Protein AF-A0A969AVU3-F1 (afdb_monomer_lite)

Secondary structure (DSSP, 8-state):
-PPPPEEEEEE--TTSGGGGHHHHHHHHHHHHHHHTT-TTEEEEEE--

Structure (mmCIF, N/CA/C/O backbone):
data_AF-A0A969AVU3-F1
#
_entry.id   AF-A0A969AVU3-F1
#
loop_
_atom_site.group_PDB
_atom_site.id
_atom_site.type_symbol
_atom_site.label_atom_id
_atom_site.label_alt_id
_atom_site.label_comp_id
_atom_site.label_asym_id
_atom_site.label_entity_id
_atom_site.label_seq_id
_atom_site.pdbx_PDB_ins_code
_atom_site.Cartn_x
_atom_site.Cartn_y
_atom_site.Cartn_z
_atom_site.occupancy
_atom_site.B_iso_or_equiv
_atom_site.auth_seq_id
_atom_site.auth_comp_id
_atom_site.auth_asym_id
_atom_site.auth_atom_id
_atom_site.pdbx_PDB_model_num
ATOM 1 N N . MET A 1 1 ? -16.862 -5.917 18.282 1.00 63.88 1 MET A N 1
ATOM 2 C CA . MET A 1 1 ? -16.112 -6.763 17.327 1.00 63.88 1 MET A CA 1
ATOM 3 C C . MET A 1 1 ? -14.730 -6.162 17.155 1.00 63.88 1 MET A C 1
ATOM 5 O O . MET A 1 1 ? -14.646 -4.954 16.983 1.00 63.88 1 MET A O 1
ATOM 9 N N . GLN A 1 2 ? -13.666 -6.958 17.259 1.00 79.62 2 GLN A N 1
ATOM 10 C CA . GLN A 1 2 ? -12.310 -6.482 16.984 1.00 79.62 2 GLN A CA 1
ATOM 11 C C . GLN A 1 2 ? -12.063 -6.551 15.474 1.00 79.62 2 GLN A C 1
ATOM 13 O O . GLN A 1 2 ? -12.293 -7.596 14.864 1.00 79.62 2 GLN A O 1
ATOM 18 N N . LEU A 1 3 ? -11.634 -5.440 14.873 1.00 84.31 3 LEU A N 1
ATOM 19 C CA . LEU A 1 3 ? -11.204 -5.430 13.476 1.00 84.31 3 LEU A CA 1
ATOM 20 C C . LEU A 1 3 ? -9.947 -6.295 13.345 1.00 84.31 3 LEU A C 1
ATOM 22 O O . LEU A 1 3 ? -9.011 -6.161 14.137 1.00 84.31 3 LEU A O 1
ATOM 26 N N . LYS A 1 4 ? -9.947 -7.208 12.371 1.00 94.69 4 LYS A N 1
ATOM 27 C CA . LYS A 1 4 ? -8.758 -8.002 12.055 1.00 94.69 4 LYS A CA 1
ATOM 28 C C . LYS A 1 4 ? -7.699 -7.084 11.455 1.00 94.69 4 LYS A C 1
ATOM 30 O O . LYS A 1 4 ? -8.036 -6.185 10.688 1.00 94.69 4 LYS A O 1
ATOM 35 N N . LYS A 1 5 ? -6.435 -7.337 11.791 1.00 96.50 5 LYS A N 1
ATOM 36 C CA . LYS A 1 5 ? -5.316 -6.680 11.118 1.00 96.50 5 LYS A CA 1
ATOM 37 C C . LYS A 1 5 ? -5.234 -7.152 9.667 1.00 96.50 5 LYS A C 1
ATOM 39 O O . LYS A 1 5 ? -5.432 -8.338 9.400 1.00 96.50 5 LYS A O 1
ATOM 44 N N . VAL A 1 6 ? -4.949 -6.224 8.766 1.00 97.44 6 VAL A N 1
ATOM 45 C CA . VAL A 1 6 ? -4.762 -6.450 7.331 1.00 97.44 6 VAL A CA 1
ATOM 46 C C . VAL A 1 6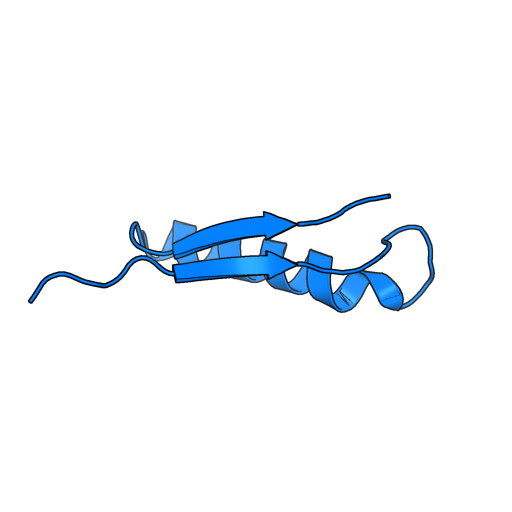 ? -3.396 -5.893 6.949 1.00 97.44 6 VAL A C 1
ATOM 48 O O . VAL A 1 6 ? -3.059 -4.798 7.377 1.00 97.44 6 VAL A O 1
ATOM 51 N N . LEU A 1 7 ? -2.633 -6.629 6.142 1.00 97.50 7 LEU A N 1
ATOM 52 C CA . LEU A 1 7 ? -1.415 -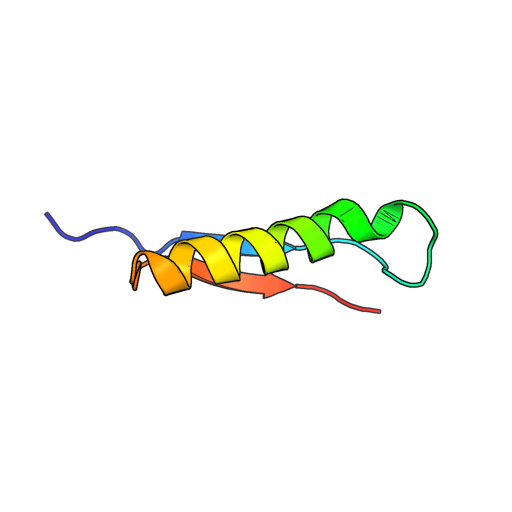6.130 5.504 1.00 97.50 7 LEU A CA 1
ATOM 53 C C . LEU A 1 7 ? -1.682 -5.971 4.009 1.00 97.50 7 LEU A C 1
ATOM 55 O O . LEU A 1 7 ? -2.118 -6.924 3.359 1.00 97.50 7 LEU A O 1
ATOM 59 N N . ILE A 1 8 ? -1.399 -4.790 3.472 1.00 97.44 8 ILE A N 1
ATOM 60 C CA . ILE A 1 8 ? -1.361 -4.539 2.032 1.00 97.44 8 ILE A CA 1
ATOM 61 C C . ILE A 1 8 ? 0.108 -4.516 1.613 1.00 97.44 8 ILE A C 1
ATOM 63 O O . ILE A 1 8 ? 0.876 -3.677 2.076 1.00 97.44 8 ILE A O 1
ATOM 67 N N . TYR A 1 9 ? 0.493 -5.462 0.755 1.00 97.50 9 TYR A N 1
ATOM 68 C CA . TYR A 1 9 ? 1.871 -5.625 0.298 1.00 97.50 9 TYR A CA 1
ATOM 69 C C . TYR A 1 9 ? 2.007 -5.246 -1.178 1.00 97.50 9 TYR A C 1
ATOM 71 O O . TYR A 1 9 ? 1.463 -5.929 -2.049 1.00 97.50 9 TYR A O 1
ATOM 79 N N . GLY A 1 10 ? 2.731 -4.166 -1.462 1.00 95.75 10 GLY A N 1
ATOM 80 C CA . GLY A 1 10 ? 3.054 -3.750 -2.823 1.00 95.75 10 GLY A CA 1
ATOM 81 C C . GLY A 1 10 ? 4.198 -4.582 -3.398 1.00 95.75 10 GLY A C 1
ATOM 82 O O . GLY A 1 10 ? 5.303 -4.584 -2.859 1.00 95.75 10 GLY A O 1
ATOM 83 N N . TYR A 1 11 ? 3.957 -5.278 -4.506 1.00 94.50 11 TYR A N 1
ATOM 84 C CA . TYR A 1 11 ? 4.993 -6.017 -5.230 1.00 94.50 11 TYR A CA 1
ATOM 85 C C . TYR A 1 11 ? 5.229 -5.390 -6.600 1.00 94.50 11 TYR A C 1
ATOM 87 O O . TYR A 1 11 ? 4.271 -5.100 -7.318 1.00 94.50 11 TYR A O 1
ATOM 95 N N . GLY A 1 12 ? 6.496 -5.184 -6.947 1.00 91.81 12 GLY A N 1
ATOM 96 C CA . GLY A 1 12 ? 6.881 -4.597 -8.221 1.00 91.81 12 GLY A CA 1
ATOM 97 C C . GLY A 1 12 ? 8.278 -3.996 -8.190 1.00 91.81 12 GLY A C 1
ATOM 98 O O . GLY A 1 12 ? 8.837 -3.763 -7.121 1.00 91.81 12 GLY A O 1
ATOM 99 N N . ASN A 1 13 ? 8.844 -3.727 -9.361 1.00 90.56 13 ASN A N 1
ATOM 100 C CA . ASN A 1 13 ? 10.124 -3.047 -9.504 1.00 90.56 13 ASN A CA 1
ATOM 101 C C . ASN A 1 13 ? 9.927 -1.652 -10.129 1.00 90.56 13 ASN A C 1
ATOM 103 O O . ASN A 1 13 ? 9.725 -1.554 -11.341 1.00 90.56 13 ASN A O 1
ATOM 107 N N . PRO A 1 14 ? 10.042 -0.557 -9.352 1.00 87.38 14 PRO A N 1
ATOM 108 C CA . PRO A 1 14 ? 9.937 0.804 -9.887 1.00 87.38 14 PRO A CA 1
ATOM 109 C C . PRO A 1 14 ? 10.991 1.172 -10.938 1.00 87.38 14 PRO A C 1
ATOM 111 O O . PRO A 1 14 ? 10.775 2.082 -11.733 1.00 87.38 14 PRO A O 1
ATOM 114 N N . GLY A 1 15 ? 12.123 0.465 -10.965 1.00 87.19 15 GLY A N 1
ATOM 115 C CA . GLY A 1 15 ? 13.150 0.590 -11.997 1.00 87.19 15 GLY A CA 1
ATOM 116 C C . GLY A 1 15 ? 12.802 -0.112 -13.315 1.00 87.19 15 GLY A C 1
ATOM 117 O O . GLY A 1 15 ? 13.521 0.064 -14.300 1.00 87.19 15 GLY A O 1
ATOM 118 N N . ARG A 1 16 ? 11.710 -0.891 -13.372 1.00 86.44 16 ARG A N 1
ATOM 119 C CA . ARG A 1 16 ? 11.269 -1.632 -14.561 1.00 86.44 16 ARG A CA 1
ATOM 120 C C . ARG A 1 16 ? 9.897 -1.157 -15.044 1.00 86.44 16 ARG A C 1
ATOM 122 O O . ARG A 1 16 ? 8.885 -1.765 -14.725 1.00 86.44 16 ARG A O 1
ATOM 129 N N . GLN A 1 17 ? 9.894 -0.130 -15.892 1.00 82.31 17 GLN A N 1
ATOM 130 C CA . GLN A 1 17 ? 8.723 0.335 -16.659 1.00 82.31 17 GLN A CA 1
ATOM 131 C C . GLN A 1 17 ? 7.403 0.323 -15.853 1.00 82.31 17 GLN A C 1
ATOM 133 O O . GLN A 1 17 ? 7.272 1.054 -14.875 1.00 82.31 17 GLN A O 1
ATOM 138 N N . ASP A 1 18 ? 6.427 -0.480 -16.272 1.00 85.25 18 ASP A N 1
ATOM 139 C CA . ASP A 1 18 ? 5.076 -0.588 -15.719 1.00 85.25 18 ASP A CA 1
ATOM 140 C C . ASP A 1 18 ? 4.963 -1.562 -14.533 1.00 85.25 18 ASP A C 1
ATOM 142 O O . ASP A 1 18 ? 3.904 -1.679 -13.919 1.00 85.25 18 ASP A O 1
ATOM 146 N N . ASP A 1 19 ? 6.059 -2.205 -14.132 1.00 91.19 19 ASP A N 1
ATOM 147 C CA . ASP A 1 19 ? 6.094 -3.128 -12.994 1.00 91.19 19 ASP A CA 1
ATOM 148 C C . ASP A 1 19 ? 5.938 -2.409 -11.643 1.00 91.19 19 ASP A C 1
ATOM 150 O O . ASP A 1 19 ? 5.744 -3.044 -10.612 1.00 91.19 19 ASP A O 1
ATOM 154 N N . ALA A 1 20 ? 5.981 -1.073 -11.633 1.00 92.31 20 ALA A N 1
ATOM 155 C CA . ALA A 1 20 ? 5.804 -0.246 -10.442 1.00 92.31 20 ALA A CA 1
ATOM 156 C C . ALA A 1 20 ? 4.361 -0.229 -9.901 1.00 92.31 20 ALA A C 1
ATOM 158 O O . ALA A 1 20 ? 4.130 0.280 -8.803 1.00 92.31 20 ALA A O 1
ATOM 159 N N . VAL A 1 21 ? 3.375 -0.748 -10.645 1.00 93.94 21 VAL A N 1
ATOM 160 C CA . VAL A 1 21 ? 1.945 -0.572 -10.326 1.00 93.94 21 VAL A CA 1
ATOM 161 C C . VAL A 1 21 ? 1.582 -1.081 -8.931 1.00 93.94 21 VAL A C 1
ATOM 163 O O . VAL A 1 21 ? 0.878 -0.383 -8.203 1.00 93.94 21 VAL A O 1
ATOM 166 N N . GLY A 1 22 ? 2.068 -2.257 -8.521 1.00 93.75 22 GLY A N 1
ATOM 167 C CA . GLY A 1 22 ? 1.743 -2.811 -7.201 1.00 93.75 22 GLY A CA 1
ATOM 168 C C . GLY A 1 22 ? 2.303 -1.969 -6.052 1.00 93.75 22 GLY A C 1
ATOM 169 O O . GLY A 1 22 ? 1.615 -1.721 -5.064 1.00 93.75 22 GLY A O 1
ATOM 170 N N . VAL A 1 23 ? 3.525 -1.468 -6.217 1.00 94.31 23 VAL A N 1
ATOM 171 C CA . VAL A 1 23 ? 4.187 -0.546 -5.288 1.00 94.31 23 VAL A CA 1
ATOM 172 C C . VAL A 1 23 ? 3.438 0.786 -5.187 1.00 94.31 23 VAL A C 1
ATOM 174 O O . VAL A 1 23 ? 3.100 1.223 -4.089 1.00 94.31 23 VAL A O 1
ATOM 177 N N . MET A 1 24 ? 3.140 1.423 -6.323 1.00 94.31 24 MET A N 1
ATOM 178 C CA . MET A 1 24 ? 2.460 2.722 -6.341 1.00 94.31 24 MET A CA 1
ATOM 179 C C . MET A 1 24 ? 1.033 2.606 -5.800 1.00 94.31 24 MET A C 1
ATOM 181 O O . MET A 1 24 ? 0.571 3.479 -5.072 1.00 94.31 24 MET A O 1
ATOM 185 N N . CYS A 1 25 ? 0.346 1.498 -6.088 1.00 96.12 25 CYS A N 1
ATOM 186 C CA . CYS A 1 25 ? -0.970 1.216 -5.528 1.00 96.12 25 CYS A CA 1
ATOM 187 C C . CYS A 1 25 ? -0.927 1.111 -3.996 1.00 96.12 25 CYS A C 1
ATOM 189 O O . CYS A 1 25 ? -1.758 1.726 -3.329 1.00 96.12 25 CYS A O 1
ATOM 191 N N . ALA A 1 26 ? 0.053 0.396 -3.430 1.00 97.00 26 ALA A N 1
ATOM 192 C CA . ALA A 1 26 ? 0.209 0.299 -1.979 1.00 97.00 26 ALA A CA 1
ATOM 193 C C . ALA A 1 26 ? 0.453 1.676 -1.334 1.00 97.00 26 ALA A C 1
ATOM 195 O O . ALA A 1 26 ? -0.179 1.986 -0.327 1.00 97.00 26 ALA A O 1
ATOM 196 N N . GLN A 1 27 ? 1.279 2.526 -1.953 1.00 96.00 27 GLN A N 1
ATOM 197 C CA . GLN A 1 27 ? 1.545 3.892 -1.481 1.00 96.00 27 GLN A CA 1
ATOM 198 C C . GLN A 1 27 ? 0.299 4.792 -1.522 1.00 96.00 27 GLN A C 1
ATOM 200 O O . GLN A 1 27 ? 0.046 5.553 -0.588 1.00 9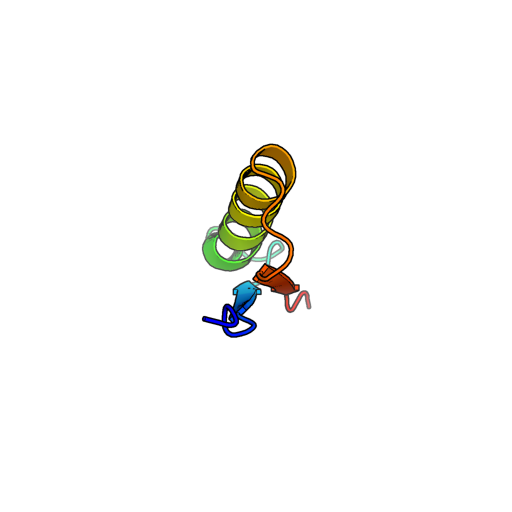6.00 27 GLN A O 1
ATOM 205 N N . GLU A 1 28 ? -0.506 4.718 -2.584 1.00 98.00 28 GLU A N 1
ATOM 206 C CA . GLU A 1 28 ? -1.750 5.496 -2.669 1.00 98.00 28 GLU A CA 1
ATOM 207 C C . GLU A 1 28 ? -2.809 5.003 -1.670 1.00 98.00 28 GLU A C 1
ATOM 209 O O . GLU A 1 28 ? -3.518 5.807 -1.060 1.00 98.00 28 GLU A O 1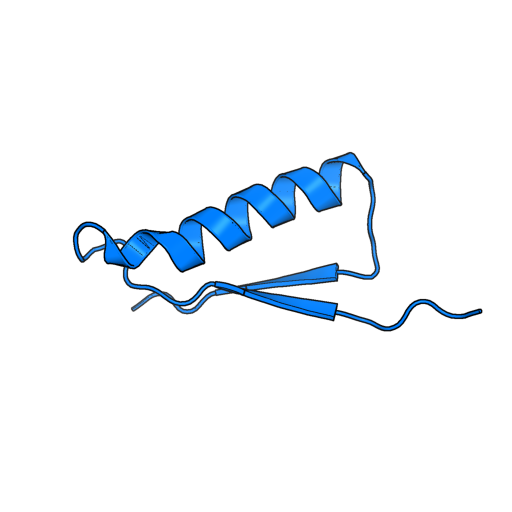
ATOM 214 N N . LEU A 1 29 ? -2.883 3.691 -1.432 1.00 98.31 29 LEU A N 1
ATOM 215 C CA . LEU A 1 29 ? -3.764 3.127 -0.409 1.00 98.31 29 LEU A CA 1
ATOM 216 C C . LEU A 1 29 ? -3.317 3.494 1.010 1.00 98.31 2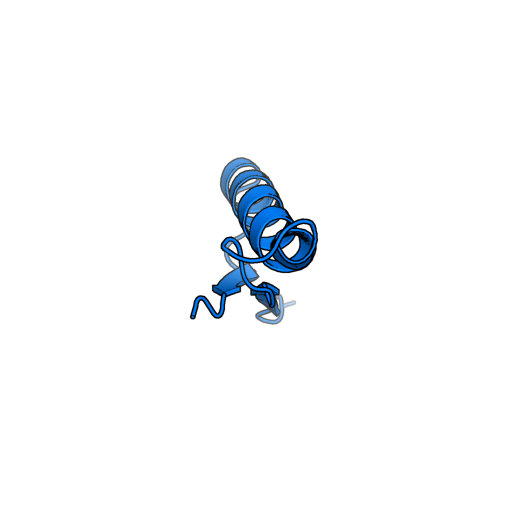9 LEU A C 1
ATOM 218 O O . LEU A 1 29 ? -4.174 3.724 1.864 1.00 98.31 29 LEU A O 1
ATOM 222 N N . GLU A 1 30 ? -2.011 3.595 1.265 1.00 98.12 30 GLU A N 1
ATOM 223 C CA . GLU A 1 30 ? -1.479 4.046 2.554 1.00 98.12 30 GLU A CA 1
ATOM 224 C C . GLU A 1 30 ? -1.916 5.479 2.868 1.00 98.12 30 GLU A C 1
ATOM 226 O O . GLU A 1 30 ? -2.404 5.753 3.970 1.00 98.12 30 GLU A O 1
ATOM 231 N N . LYS A 1 31 ? -1.826 6.385 1.884 1.00 98.31 31 LYS A N 1
ATOM 232 C CA . LYS A 1 31 ? -2.316 7.768 2.015 1.00 98.31 31 LYS A CA 1
ATOM 233 C C . LYS A 1 31 ? -3.809 7.791 2.340 1.00 98.31 31 LYS A C 1
ATOM 235 O O . LYS A 1 31 ? -4.214 8.377 3.341 1.00 98.31 31 LYS A O 1
ATOM 240 N N . TRP A 1 32 ? -4.612 7.072 1.555 1.00 98.44 32 TRP A N 1
ATOM 241 C CA . TRP A 1 32 ? -6.058 6.964 1.762 1.00 98.44 32 TRP A CA 1
ATOM 242 C C . TRP A 1 32 ? -6.426 6.424 3.156 1.00 98.44 32 TRP A C 1
ATOM 244 O O . TRP A 1 32 ? -7.293 6.978 3.838 1.00 98.44 32 TRP A O 1
ATOM 254 N N . ALA A 1 33 ? -5.759 5.361 3.611 1.00 98.06 33 ALA A N 1
ATOM 255 C CA . ALA A 1 33 ? -6.008 4.767 4.922 1.00 98.06 33 ALA A CA 1
ATOM 256 C C . ALA A 1 33 ? -5.569 5.691 6.068 1.00 98.06 33 ALA A C 1
ATOM 258 O O . ALA A 1 33 ? -6.246 5.756 7.099 1.00 98.06 33 ALA A O 1
ATOM 259 N N . THR A 1 34 ? -4.475 6.432 5.881 1.00 97.56 34 THR A N 1
ATOM 260 C CA . THR A 1 34 ? -3.977 7.424 6.840 1.00 97.56 34 THR A CA 1
ATOM 261 C C . THR A 1 34 ? -4.957 8.585 6.995 1.00 97.56 34 THR A C 1
ATOM 263 O O . THR A 1 34 ? -5.314 8.928 8.127 1.00 97.56 34 THR A O 1
ATOM 266 N N . ASP A 1 35 ? -5.470 9.125 5.886 1.00 98.44 35 ASP A N 1
ATOM 267 C CA . ASP A 1 35 ? -6.448 10.221 5.880 1.00 98.44 35 ASP A CA 1
ATOM 268 C C . ASP A 1 35 ? -7.742 9.838 6.615 1.00 98.44 35 ASP A C 1
ATOM 270 O O . ASP A 1 35 ? -8.301 10.628 7.383 1.00 98.44 35 ASP A O 1
ATOM 274 N N . LEU A 1 36 ? -8.183 8.586 6.458 1.00 97.88 36 LEU A N 1
ATOM 275 C CA . LEU A 1 36 ? -9.350 8.026 7.149 1.00 97.88 36 LEU A CA 1
ATOM 276 C C . LEU A 1 36 ? -9.039 7.455 8.542 1.00 97.88 36 LEU A C 1
ATOM 278 O O . LEU A 1 36 ? -9.945 6.999 9.244 1.00 97.88 36 LEU A O 1
ATOM 282 N N . ARG A 1 37 ? -7.775 7.515 8.979 1.00 97.31 37 ARG A N 1
ATOM 283 C CA . ARG A 1 37 ? -7.285 7.033 10.282 1.00 97.31 37 ARG A CA 1
ATOM 284 C C . ARG A 1 37 ? -7.543 5.539 10.522 1.00 97.31 37 ARG A C 1
ATOM 286 O O . ARG A 1 37 ? -7.820 5.120 11.653 1.00 97.31 37 ARG A O 1
ATOM 293 N N . PHE A 1 38 ? -7.433 4.716 9.485 1.00 97.06 38 PHE A N 1
ATOM 294 C CA . PHE A 1 38 ? -7.570 3.265 9.586 1.00 97.06 38 PHE A CA 1
ATOM 295 C C . PHE A 1 38 ? -6.328 2.624 10.209 1.00 97.06 38 PHE A C 1
ATOM 297 O O . PHE A 1 38 ? -5.356 2.311 9.540 1.00 97.06 38 PHE A O 1
ATOM 304 N N . LYS A 1 39 ? -6.390 2.369 11.520 1.00 95.44 39 LYS A N 1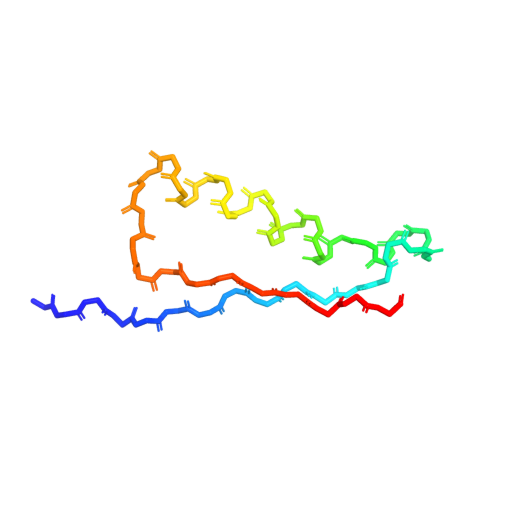
ATOM 305 C CA . LYS A 1 39 ? -5.281 1.775 12.295 1.00 95.44 39 LYS A CA 1
ATOM 306 C C . LYS A 1 39 ? -5.153 0.249 12.198 1.00 95.44 39 LYS A C 1
ATOM 308 O O . LYS A 1 39 ? -4.332 -0.335 12.896 1.00 95.44 39 LYS A O 1
ATOM 313 N N . PHE A 1 40 ? -6.027 -0.413 11.442 1.00 96.62 40 PHE A N 1
ATOM 314 C CA . PHE A 1 40 ? -6.035 -1.876 11.306 1.00 96.62 40 PHE A CA 1
ATOM 315 C C . PHE A 1 40 ? -5.390 -2.353 9.999 1.00 96.62 40 PHE A C 1
ATOM 317 O O . PHE A 1 40 ? -5.351 -3.560 9.763 1.00 96.62 40 PHE A O 1
ATOM 324 N N . ILE A 1 41 ? -4.925 -1.418 9.166 1.00 97.62 41 ILE A N 1
ATOM 325 C CA . ILE A 1 41 ? -4.283 -1.685 7.884 1.00 97.62 41 ILE A CA 1
ATOM 326 C C . ILE A 1 41 ? -2.819 -1.273 8.012 1.00 97.62 41 ILE A C 1
ATOM 328 O O . ILE A 1 41 ? -2.531 -0.109 8.280 1.00 97.62 41 ILE A O 1
ATOM 332 N N . ASP A 1 42 ? -1.931 -2.239 7.838 1.00 97.75 42 ASP A N 1
ATOM 333 C CA . ASP A 1 42 ? -0.493 -2.041 7.727 1.00 97.75 42 ASP A CA 1
ATOM 334 C C . ASP A 1 42 ? -0.095 -2.097 6.240 1.00 97.75 42 ASP A C 1
ATOM 336 O O . ASP A 1 42 ? -0.770 -2.745 5.428 1.00 97.75 42 ASP A O 1
ATOM 340 N N . PHE A 1 43 ? 1.003 -1.431 5.887 1.00 97.69 43 PHE A N 1
ATOM 341 C CA . PHE A 1 43 ? 1.505 -1.325 4.516 1.00 97.69 43 PHE A CA 1
ATOM 342 C C . PHE A 1 43 ? 2.983 -1.694 4.466 1.00 97.69 43 PHE A C 1
ATOM 344 O O . PHE A 1 43 ? 3.749 -1.330 5.355 1.00 97.69 43 PHE A O 1
ATOM 351 N N . ASP A 1 44 ? 3.376 -2.426 3.429 1.00 96.81 44 ASP A N 1
ATOM 352 C CA . ASP A 1 44 ? 4.772 -2.755 3.146 1.00 96.81 44 ASP A CA 1
ATOM 353 C C . ASP A 1 44 ? 4.942 -2.995 1.638 1.00 96.81 44 ASP A C 1
ATOM 355 O O . ASP A 1 44 ? 3.966 -3.104 0.891 1.00 96.81 44 ASP A O 1
ATOM 359 N N . SER A 1 45 ? 6.177 -3.026 1.151 1.00 93.12 45 SER A N 1
ATOM 360 C CA . SER A 1 45 ? 6.463 -3.268 -0.263 1.00 93.12 45 SER A CA 1
ATOM 361 C C . SER A 1 45 ? 7.863 -3.826 -0.485 1.00 93.12 45 SER A C 1
ATOM 363 O O . SER A 1 45 ? 8.813 -3.449 0.197 1.00 93.12 45 SER A O 1
ATOM 365 N N . ASN A 1 46 ? 7.995 -4.719 -1.471 1.00 84.44 46 ASN A N 1
ATOM 366 C CA . ASN A 1 46 ? 9.313 -5.142 -1.934 1.00 84.44 46 ASN A CA 1
ATOM 367 C C . ASN A 1 46 ? 9.834 -4.136 -2.955 1.00 84.44 46 ASN A C 1
ATOM 369 O O . ASN A 1 46 ? 9.166 -3.891 -3.959 1.00 84.44 46 ASN A O 1
ATOM 373 N N . TYR A 1 47 ? 11.043 -3.636 -2.733 1.00 69.50 47 TYR A N 1
ATOM 374 C CA . TYR A 1 47 ? 11.789 -2.862 -3.713 1.00 69.50 47 TYR A CA 1
ATOM 375 C C . TYR A 1 47 ? 13.161 -3.523 -3.880 1.00 69.50 47 TYR A C 1
ATOM 377 O O . TYR A 1 47 ? 13.914 -3.635 -2.911 1.00 69.50 47 TYR A O 1
ATOM 385 N N . HIS A 1 48 ? 13.471 -3.972 -5.098 1.00 54.47 48 HIS A N 1
ATOM 386 C CA . HIS A 1 48 ? 14.813 -4.392 -5.515 1.00 54.47 48 HIS A CA 1
ATOM 387 C C . HIS A 1 48 ? 15.417 -3.357 -6.454 1.00 54.47 48 HIS A C 1
ATOM 389 O O . HIS A 1 48 ? 14.669 -2.872 -7.333 1.00 54.47 48 HIS A O 1
#

Radius of gyration: 12.18 Å; chains: 1; bounding box: 31×18×34 Å

Sequence (48 aa):
MQLKKVLIYGYGNPGRQDDAVGVMCAQELEKWATDLRFKFIDFDSNYH

Foldseek 3Di:
DDDAAEEQEQEAEPVDPPRCVSVVVLVVVVVVCVVVVPPRYHYYYDYD

pLDDT: mean 92.08, std 9.11, range [54.47, 98.44]